Protein AF-A0AA88RKL0-F1 (afdb_monomer)

Sequence (104 aa):
MDALKVIVEILTGKVFNIQVDKDATVAELKREIEAQEDLPNNRLILMFEGSLLNGNEAPLFEYGVGEGSHVYLFFHVIDNESTENFLLYSQECILYQPLQPRDS

pLDDT: mean 80.59, std 19.41, range [39.56, 97.5]

Radius of gyration: 14.37 Å; Cα contacts (8 Å, |Δi|>4): 144; chains: 1; bounding box: 23×40×44 Å

Foldseek 3Di:
DDWAKEWEAEPVRDIDIFIDDQQDFPLVVLVSCCVVVVADSVFKWKDFPLDTSPDRGHGCVVVVRTHHGYIYIDGDDPDVPDPPVPVVVVSVVVVPPPPPPPDD

Secondary structure (DSSP, 8-state):
-PEEEEEEEETTS-EEEEEEETT-BHHHHHHHHHHHH---GGGEEEEETTEE---TTSBGGGGT--TT-EEEEEE----TT----HHHHHHHHHHTS-------

Nearest PDB structures (foldseek):
  4fjv-assembly1_B  TM=9.352E-01  e=5.215E-08  Homo sapiens
  4eew-assembly1_A  TM=9.234E-01  e=2.798E-07  Homo sapiens
  6mdh-assembly1_A  TM=9.113E-01  e=3.865E-07  Myotis davidii
  4dwf-assembly2_B  TM=8.938E-01  e=7.868E-07  Homo sapiens
  3kyd-assembly1_D  TM=8.359E-01  e=8.953E-07  Homo sapiens

Structure (mmCIF, N/CA/C/O backbone):
data_AF-A0AA88RKL0-F1
#
_entry.id   AF-A0AA88RKL0-F1
#
loop_
_atom_site.group_PDB
_atom_site.id
_atom_site.type_symbol
_atom_site.label_atom_id
_atom_site.label_alt_id
_atom_site.label_comp_id
_atom_site.label_asym_id
_atom_site.label_entity_id
_atom_site.label_seq_id
_atom_site.pdbx_PDB_ins_code
_atom_site.Cartn_x
_atom_site.Cartn_y
_atom_site.Cartn_z
_atom_site.occupancy
_atom_site.B_iso_or_equiv
_atom_site.auth_seq_id
_atom_site.auth_comp_id
_atom_site.auth_asym_id
_atom_site.auth_atom_id
_atom_site.pdbx_PDB_model_num
ATOM 1 N N . MET A 1 1 ? -5.072 -10.744 17.732 1.00 59.38 1 MET A N 1
ATOM 2 C CA . MET A 1 1 ? -4.242 -10.128 16.685 1.00 59.38 1 MET A CA 1
ATOM 3 C C . MET A 1 1 ? -5.032 -8.945 16.200 1.00 59.38 1 MET A C 1
ATOM 5 O O . MET A 1 1 ? -6.195 -9.120 15.854 1.00 59.38 1 MET A O 1
ATOM 9 N N . ASP A 1 2 ? -4.470 -7.755 16.349 1.00 86.00 2 ASP A N 1
ATOM 10 C CA . ASP A 1 2 ? -5.137 -6.548 15.890 1.00 86.00 2 ASP A CA 1
ATOM 11 C C . ASP A 1 2 ? -4.855 -6.404 14.395 1.00 86.00 2 ASP A C 1
ATOM 13 O O . ASP A 1 2 ? -3.691 -6.377 13.998 1.00 86.00 2 ASP A O 1
ATOM 17 N N . ALA A 1 3 ? -5.912 -6.321 13.592 1.00 91.06 3 ALA A N 1
ATOM 18 C CA . ALA A 1 3 ? -5.799 -6.091 12.160 1.00 91.06 3 ALA A CA 1
ATOM 19 C C . ALA A 1 3 ? -5.691 -4.588 11.872 1.00 91.06 3 ALA A C 1
ATOM 21 O O . ALA A 1 3 ? -6.355 -3.772 12.514 1.00 91.06 3 ALA A O 1
ATOM 22 N N . LEU A 1 4 ? -4.853 -4.255 10.901 1.00 95.19 4 LEU A N 1
ATOM 23 C CA . LEU A 1 4 ? -4.653 -2.942 10.318 1.00 95.19 4 LEU A CA 1
ATOM 24 C C . LEU A 1 4 ? -5.372 -2.893 8.972 1.00 95.19 4 LEU A C 1
ATOM 26 O O . LEU A 1 4 ? -5.077 -3.684 8.073 1.00 95.19 4 LEU A O 1
ATOM 30 N N . LYS A 1 5 ? -6.306 -1.956 8.815 1.00 96.88 5 LYS A N 1
ATOM 31 C CA . LYS A 1 5 ? -6.989 -1.727 7.543 1.00 96.88 5 LYS A CA 1
ATOM 32 C C . LYS A 1 5 ? -6.292 -0.621 6.760 1.00 96.88 5 LYS A C 1
ATOM 34 O O . LYS A 1 5 ? -6.243 0.521 7.208 1.00 96.88 5 LYS A O 1
ATOM 39 N N . VAL A 1 6 ? -5.846 -0.937 5.550 1.00 96.88 6 VAL A N 1
ATOM 40 C CA . VAL A 1 6 ? -5.235 0.014 4.612 1.00 96.88 6 VAL A CA 1
ATOM 41 C C . VAL A 1 6 ? -6.160 0.197 3.412 1.00 96.88 6 VAL A C 1
ATOM 43 O O . VAL A 1 6 ? -6.699 -0.775 2.879 1.00 96.88 6 VAL A O 1
ATOM 46 N N . ILE A 1 7 ? -6.368 1.443 2.992 1.00 97.50 7 ILE A N 1
ATOM 47 C CA . ILE A 1 7 ? -7.107 1.774 1.772 1.00 97.50 7 ILE A CA 1
ATOM 48 C C . ILE A 1 7 ? -6.092 1.862 0.635 1.00 97.50 7 ILE A C 1
ATOM 50 O O . ILE A 1 7 ? -5.103 2.580 0.751 1.00 97.50 7 ILE A O 1
ATOM 54 N N . VAL A 1 8 ? -6.327 1.131 -0.450 1.00 96.31 8 VAL A N 1
ATOM 55 C CA . VAL A 1 8 ? -5.450 1.098 -1.622 1.00 96.31 8 VAL A CA 1
ATOM 56 C C . VAL A 1 8 ? -6.210 1.625 -2.832 1.00 96.31 8 VAL A C 1
ATOM 58 O O . VAL A 1 8 ? -7.292 1.130 -3.151 1.00 96.31 8 VAL A O 1
ATOM 61 N N . GLU A 1 9 ? -5.634 2.613 -3.515 1.00 94.06 9 GLU A N 1
ATOM 62 C CA . GLU A 1 9 ? -6.168 3.168 -4.760 1.00 94.06 9 GLU A CA 1
ATOM 63 C C . GLU A 1 9 ? -5.223 2.886 -5.929 1.00 94.06 9 GLU A C 1
ATOM 65 O O . GLU A 1 9 ? -4.057 3.282 -5.920 1.00 94.06 9 GLU A O 1
ATOM 70 N N . ILE A 1 10 ? -5.740 2.215 -6.958 1.00 90.06 10 ILE A N 1
ATOM 71 C CA . ILE A 1 10 ? -5.059 2.038 -8.244 1.00 90.06 10 ILE A CA 1
ATOM 72 C C . ILE A 1 10 ? -5.283 3.286 -9.093 1.00 90.06 10 ILE A C 1
ATOM 74 O O . ILE A 1 10 ? -6.390 3.818 -9.114 1.00 90.06 10 ILE A O 1
ATOM 78 N N . LEU A 1 11 ? -4.296 3.681 -9.903 1.00 79.62 11 LEU A N 1
ATOM 79 C CA . LEU A 1 11 ? -4.423 4.809 -10.839 1.00 79.62 11 LEU A CA 1
ATOM 80 C C . LEU A 1 11 ? -5.626 4.763 -11.793 1.00 79.62 11 LEU A C 1
ATOM 82 O O . LEU A 1 11 ? -6.029 5.798 -12.315 1.00 79.62 11 LEU A O 1
ATOM 86 N N . THR A 1 12 ? -6.219 3.592 -12.030 1.00 80.00 12 THR A N 1
ATOM 87 C CA . THR A 1 12 ? -7.468 3.474 -12.795 1.00 80.00 12 THR A CA 1
ATOM 88 C C . THR A 1 12 ? -8.694 3.991 -12.023 1.00 80.00 12 THR A C 1
ATOM 90 O O . THR A 1 12 ? -9.812 3.879 -12.519 1.00 80.00 12 THR A O 1
ATOM 93 N N . GLY A 1 13 ? -8.510 4.506 -10.801 1.00 83.81 13 GLY A N 1
ATOM 94 C CA . GLY A 1 13 ? -9.555 4.980 -9.892 1.00 83.81 13 GLY A CA 1
ATOM 95 C C . GLY A 1 13 ? -10.229 3.868 -9.084 1.00 83.81 13 GLY A C 1
ATOM 96 O O . GLY A 1 13 ? -11.238 4.108 -8.422 1.00 83.81 13 GLY A O 1
ATOM 97 N N . LYS A 1 14 ? -9.717 2.630 -9.144 1.00 89.00 14 LYS A N 1
ATOM 98 C CA . LYS A 1 14 ? -10.250 1.521 -8.342 1.00 89.00 14 LYS A CA 1
ATOM 99 C C . LYS A 1 14 ? -9.721 1.641 -6.915 1.00 89.00 14 LYS A C 1
ATOM 101 O O . LYS A 1 14 ? -8.516 1.550 -6.704 1.00 89.00 14 LYS A O 1
ATOM 106 N N . VAL A 1 15 ? -10.631 1.766 -5.953 1.00 94.12 15 VAL A N 1
ATOM 107 C CA . VAL A 1 15 ? -10.322 1.793 -4.518 1.00 94.12 15 VAL A CA 1
ATOM 108 C C . VAL A 1 15 ? -10.768 0.486 -3.872 1.00 94.12 15 VAL A C 1
ATOM 110 O O . VAL A 1 15 ? -11.895 0.034 -4.082 1.00 94.12 15 VAL A O 1
ATOM 113 N N . PHE A 1 16 ? -9.904 -0.118 -3.064 1.00 95.44 16 PHE A N 1
ATOM 114 C CA . PHE A 1 16 ? -10.215 -1.308 -2.277 1.00 95.44 16 PHE A CA 1
ATOM 115 C C . PHE A 1 16 ? -9.523 -1.260 -0.914 1.00 95.44 16 PHE A C 1
ATOM 117 O O . PHE A 1 16 ? -8.679 -0.410 -0.652 1.00 95.44 16 PHE A O 1
ATOM 124 N N . ASN A 1 17 ? -9.926 -2.150 -0.008 1.00 96.75 17 ASN A N 1
ATOM 125 C CA . ASN A 1 17 ? -9.339 -2.237 1.325 1.00 96.75 17 ASN A CA 1
ATOM 126 C C . ASN A 1 17 ? -8.525 -3.523 1.433 1.00 96.75 17 ASN A C 1
ATOM 128 O O . ASN A 1 17 ? -8.979 -4.559 0.950 1.00 96.75 17 ASN A O 1
ATOM 132 N N . ILE A 1 18 ? -7.389 -3.447 2.116 1.00 97.12 18 ILE A N 1
ATOM 133 C CA . ILE A 1 18 ? -6.559 -4.586 2.499 1.00 97.12 18 ILE A CA 1
ATOM 134 C C . ILE A 1 18 ? -6.485 -4.637 4.025 1.00 97.12 18 ILE A C 1
ATOM 136 O O . ILE A 1 18 ? -6.389 -3.599 4.680 1.00 97.12 18 ILE A O 1
ATOM 140 N N . GLN A 1 19 ? -6.567 -5.840 4.590 1.00 96.56 19 GLN A N 1
ATOM 141 C CA . GLN A 1 19 ? -6.329 -6.075 6.011 1.00 96.56 19 GLN A CA 1
ATOM 142 C C . GLN A 1 19 ? -5.008 -6.818 6.168 1.00 96.56 19 GLN A C 1
ATOM 144 O O . GLN A 1 19 ? -4.811 -7.857 5.548 1.00 96.56 19 GLN A O 1
ATOM 149 N N . VAL A 1 20 ? -4.123 -6.277 6.994 1.00 96.06 20 VAL A N 1
ATOM 150 C CA . VAL A 1 20 ? -2.839 -6.884 7.370 1.00 96.06 20 VAL A CA 1
ATOM 151 C C . VAL A 1 20 ? -2.681 -6.842 8.885 1.00 96.06 20 VAL A C 1
ATOM 153 O O . VAL A 1 20 ? -3.478 -6.209 9.573 1.00 96.06 20 VAL A O 1
ATOM 156 N N . ASP A 1 21 ? -1.669 -7.505 9.428 1.00 96.06 21 ASP A N 1
ATOM 157 C CA . ASP A 1 21 ? -1.329 -7.349 10.842 1.00 96.06 21 ASP A CA 1
ATOM 158 C C . ASP A 1 21 ? -0.747 -5.949 11.124 1.00 96.06 21 ASP A C 1
ATOM 160 O O . ASP A 1 21 ? -0.208 -5.282 10.239 1.00 96.06 21 ASP A O 1
ATOM 164 N N . LYS A 1 22 ? -0.862 -5.464 12.367 1.00 93.75 22 LYS A N 1
ATOM 165 C CA . LYS A 1 22 ? -0.353 -4.129 12.754 1.00 93.75 22 LYS A CA 1
ATOM 166 C C . LYS A 1 22 ? 1.157 -3.948 12.573 1.00 93.75 22 LYS A C 1
ATOM 168 O O . LYS A 1 22 ? 1.611 -2.819 12.403 1.00 93.75 22 LYS A O 1
ATOM 173 N N . ASP A 1 23 ? 1.922 -5.025 12.658 1.00 94.81 23 ASP A N 1
ATOM 174 C CA . ASP A 1 23 ? 3.371 -5.077 12.464 1.00 94.81 23 ASP A CA 1
ATOM 175 C C . ASP A 1 23 ? 3.762 -5.553 11.059 1.00 94.81 23 ASP A C 1
ATOM 177 O O . ASP A 1 23 ? 4.942 -5.787 10.800 1.00 94.81 23 ASP A O 1
ATOM 181 N N . ALA A 1 24 ? 2.788 -5.650 10.147 1.00 95.94 24 ALA A N 1
ATOM 182 C CA . ALA A 1 24 ? 3.033 -6.110 8.796 1.00 95.94 24 ALA A CA 1
ATOM 183 C C . ALA A 1 24 ? 4.038 -5.226 8.051 1.00 95.94 24 ALA A C 1
ATOM 185 O O . ALA A 1 24 ? 4.135 -4.006 8.228 1.00 95.94 24 ALA A O 1
ATOM 186 N N . THR A 1 25 ? 4.765 -5.883 7.164 1.00 96.88 25 THR A N 1
ATOM 187 C CA . THR A 1 25 ? 5.784 -5.311 6.292 1.00 96.88 25 THR A CA 1
ATOM 188 C C . THR A 1 25 ? 5.209 -4.870 4.952 1.00 96.88 25 THR A C 1
ATOM 190 O O . THR A 1 25 ? 4.118 -5.271 4.533 1.00 96.88 25 THR A O 1
ATOM 193 N N . VAL A 1 26 ? 5.977 -4.062 4.221 1.00 96.00 26 VAL A N 1
ATOM 194 C CA . VAL A 1 26 ? 5.635 -3.689 2.840 1.00 96.00 26 VAL A CA 1
ATOM 195 C C . VAL A 1 26 ? 5.474 -4.928 1.947 1.00 96.00 26 VAL A C 1
ATOM 197 O O . VAL A 1 26 ? 4.590 -4.952 1.089 1.00 96.00 26 VAL A O 1
ATOM 200 N N . ALA A 1 27 ? 6.295 -5.967 2.137 1.00 95.94 27 ALA A N 1
ATOM 201 C CA . ALA A 1 27 ? 6.186 -7.214 1.380 1.00 95.94 27 ALA A CA 1
ATOM 202 C C . ALA A 1 27 ? 4.857 -7.940 1.629 1.00 95.94 27 ALA A C 1
ATOM 204 O O . ALA A 1 27 ? 4.247 -8.436 0.679 1.00 95.94 27 ALA A O 1
ATOM 205 N N . GLU A 1 28 ? 4.392 -7.977 2.878 1.00 96.38 28 GLU A N 1
ATOM 206 C CA . GLU A 1 28 ? 3.112 -8.591 3.239 1.00 96.38 28 GLU A CA 1
ATOM 207 C C . GLU A 1 28 ? 1.936 -7.820 2.650 1.00 96.38 28 GLU A C 1
ATOM 209 O O . GLU A 1 28 ? 1.074 -8.434 2.029 1.00 96.38 28 GLU A O 1
ATOM 214 N N . LEU A 1 29 ? 1.948 -6.485 2.714 1.00 96.06 29 LEU A N 1
ATOM 215 C CA . LEU A 1 29 ? 0.929 -5.669 2.049 1.00 96.06 29 LEU A CA 1
ATOM 216 C C . LEU A 1 29 ? 0.870 -5.950 0.539 1.00 96.06 29 LEU A C 1
ATOM 218 O O . LEU A 1 29 ? -0.211 -6.153 -0.010 1.00 96.06 29 LEU A O 1
ATOM 222 N N . LYS A 1 30 ? 2.022 -6.017 -0.139 1.00 94.88 30 LYS A N 1
ATOM 223 C CA . LYS A 1 30 ? 2.073 -6.361 -1.570 1.00 94.88 30 LYS A CA 1
ATOM 224 C C . LYS A 1 30 ? 1.558 -7.776 -1.854 1.00 94.88 30 LYS A C 1
ATOM 226 O O . LYS A 1 30 ? 0.933 -7.983 -2.888 1.00 94.88 30 LYS A O 1
ATOM 231 N N . ARG A 1 31 ? 1.805 -8.739 -0.960 1.00 95.88 31 ARG A N 1
ATOM 232 C CA . ARG A 1 31 ? 1.304 -10.117 -1.083 1.00 95.88 31 ARG A CA 1
ATOM 233 C C . ARG A 1 31 ? -0.218 -10.176 -0.959 1.00 95.88 31 ARG A C 1
ATOM 235 O O . ARG A 1 31 ? -0.857 -10.860 -1.748 1.00 95.88 31 ARG A 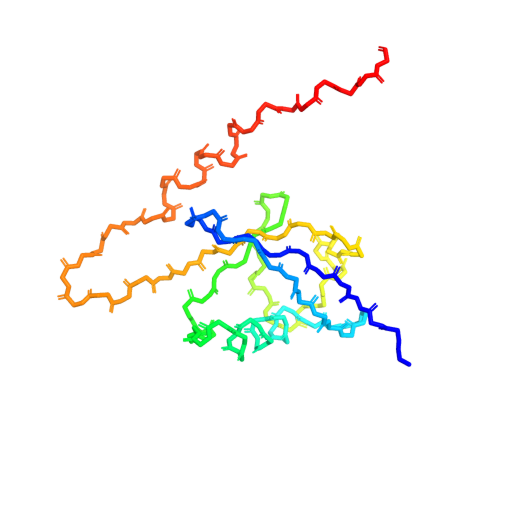O 1
ATOM 242 N N . GLU A 1 32 ? -0.802 -9.448 -0.009 1.00 96.00 32 GLU A N 1
ATOM 243 C CA . GLU A 1 32 ? -2.264 -9.384 0.125 1.00 96.00 32 GLU A CA 1
ATOM 244 C C . GLU A 1 32 ? -2.911 -8.696 -1.089 1.00 96.00 32 GLU A C 1
ATOM 246 O O . GLU A 1 32 ? -3.944 -9.145 -1.583 1.00 96.00 32 GLU A O 1
ATOM 251 N N . ILE A 1 33 ? -2.270 -7.655 -1.637 1.00 94.38 33 ILE A N 1
ATOM 252 C CA . ILE A 1 33 ? -2.707 -7.022 -2.891 1.00 94.38 33 ILE A CA 1
ATOM 253 C C . ILE A 1 33 ? -2.631 -8.010 -4.063 1.00 94.38 33 ILE A C 1
ATOM 255 O O . ILE A 1 33 ? -3.581 -8.100 -4.834 1.00 94.38 33 ILE A O 1
ATOM 259 N N . GLU A 1 34 ? -1.537 -8.763 -4.195 1.00 92.31 34 GLU A N 1
ATOM 260 C CA . GLU A 1 34 ? -1.379 -9.798 -5.226 1.00 92.31 34 GLU A CA 1
ATOM 261 C C . GLU A 1 34 ? -2.491 -10.848 -5.142 1.00 92.31 34 GLU A C 1
ATOM 263 O O . GLU A 1 34 ? -3.108 -11.166 -6.155 1.00 92.31 34 GLU A O 1
ATOM 268 N N . ALA A 1 35 ? -2.806 -11.330 -3.938 1.00 93.69 35 ALA A N 1
ATOM 269 C CA . ALA A 1 35 ? -3.866 -12.311 -3.729 1.00 93.69 35 ALA A CA 1
ATOM 270 C C . ALA A 1 35 ? -5.268 -11.772 -4.072 1.00 93.69 35 ALA A C 1
ATOM 272 O O . ALA A 1 35 ? -6.120 -12.531 -4.533 1.00 93.69 35 ALA A O 1
ATOM 273 N N . GLN A 1 36 ? -5.520 -10.481 -3.838 1.00 92.81 36 GLN A N 1
ATOM 274 C CA . GLN A 1 36 ? -6.835 -9.874 -4.049 1.00 92.81 36 GLN A CA 1
ATOM 275 C C . GLN A 1 36 ? -7.060 -9.381 -5.485 1.00 92.81 36 GLN A C 1
ATOM 277 O O . GLN A 1 36 ? -8.175 -9.470 -5.997 1.00 92.81 36 GLN A O 1
ATOM 282 N N . GLU A 1 37 ? -6.023 -8.843 -6.122 1.00 89.69 37 GLU A N 1
ATOM 283 C CA . GLU A 1 37 ? -6.111 -8.201 -7.438 1.00 89.69 37 GLU A CA 1
ATOM 284 C C . GLU A 1 37 ? -5.509 -9.049 -8.571 1.00 89.69 37 GLU A C 1
ATOM 286 O O . GLU A 1 37 ? -5.633 -8.664 -9.731 1.00 89.69 37 GLU A O 1
ATOM 291 N N . ASP A 1 38 ? -4.886 -10.193 -8.258 1.00 88.56 38 ASP A N 1
ATOM 292 C CA . ASP A 1 38 ? -4.191 -11.078 -9.212 1.00 88.56 38 ASP A CA 1
ATOM 293 C C . ASP A 1 38 ? -3.073 -10.349 -9.988 1.00 88.56 38 ASP A C 1
ATOM 295 O O . ASP A 1 38 ? -2.846 -10.545 -11.184 1.00 88.56 38 ASP A O 1
ATOM 299 N N . LEU A 1 39 ? -2.372 -9.447 -9.290 1.00 85.75 39 LEU A N 1
ATOM 300 C CA . LEU A 1 39 ? -1.267 -8.660 -9.832 1.00 85.75 39 LEU A CA 1
ATOM 301 C C . LEU A 1 39 ? 0.068 -9.135 -9.246 1.00 85.75 39 LEU A C 1
ATOM 303 O O . LEU A 1 39 ? 0.228 -9.123 -8.026 1.00 85.75 39 LEU A O 1
ATOM 307 N N . PRO A 1 40 ? 1.068 -9.476 -10.077 1.00 88.62 40 PRO A N 1
ATOM 308 C CA . PRO A 1 40 ? 2.328 -10.019 -9.585 1.00 88.62 40 PRO A CA 1
ATOM 309 C C . PRO A 1 40 ? 3.074 -9.001 -8.715 1.00 88.62 40 PRO A C 1
ATOM 311 O O . PRO A 1 40 ? 3.336 -7.871 -9.141 1.00 88.62 40 PRO A O 1
ATOM 314 N N . ASN A 1 41 ? 3.474 -9.428 -7.515 1.00 87.56 41 ASN A N 1
ATOM 315 C CA . ASN A 1 41 ? 4.078 -8.580 -6.477 1.00 87.56 41 ASN A CA 1
ATOM 316 C C . ASN A 1 41 ? 5.258 -7.728 -6.976 1.00 87.56 41 ASN A C 1
ATOM 318 O O . ASN A 1 41 ? 5.384 -6.551 -6.636 1.00 87.56 41 ASN A O 1
ATOM 322 N N . ASN A 1 42 ? 6.097 -8.297 -7.847 1.00 86.94 42 ASN A N 1
ATOM 323 C CA . ASN A 1 42 ? 7.280 -7.629 -8.392 1.00 86.94 42 ASN A CA 1
ATOM 324 C C . ASN A 1 42 ? 6.967 -6.438 -9.312 1.00 86.94 42 ASN A C 1
ATOM 326 O O . ASN A 1 42 ? 7.868 -5.657 -9.612 1.00 86.94 42 ASN A O 1
ATOM 330 N N . ARG A 1 43 ? 5.716 -6.298 -9.767 1.00 86.88 43 ARG A N 1
ATOM 331 C CA . ARG A 1 43 ? 5.261 -5.157 -10.565 1.00 86.88 43 ARG A CA 1
ATOM 332 C C . ARG A 1 43 ? 4.635 -4.066 -9.707 1.00 86.88 43 ARG A C 1
ATOM 334 O O . ARG A 1 43 ? 4.446 -2.979 -10.236 1.00 86.88 43 ARG A O 1
ATOM 341 N N . LEU A 1 44 ? 4.331 -4.332 -8.434 1.00 90.38 44 LEU A N 1
ATOM 342 C CA . LEU A 1 44 ? 3.649 -3.398 -7.539 1.00 90.38 44 LEU A CA 1
ATOM 343 C C . LEU A 1 44 ? 4.620 -2.358 -6.969 1.00 90.38 44 LEU A C 1
ATOM 345 O O . LEU A 1 44 ? 5.635 -2.682 -6.343 1.00 90.38 44 LEU A O 1
ATOM 349 N N . ILE A 1 45 ? 4.251 -1.092 -7.118 1.00 90.75 45 ILE A N 1
ATOM 350 C CA . ILE A 1 45 ? 4.922 0.061 -6.523 1.00 90.75 45 ILE A CA 1
ATOM 351 C C . ILE A 1 45 ? 3.892 0.768 -5.649 1.00 90.75 45 ILE A C 1
ATOM 353 O O . ILE A 1 45 ? 2.845 1.190 -6.130 1.00 90.75 45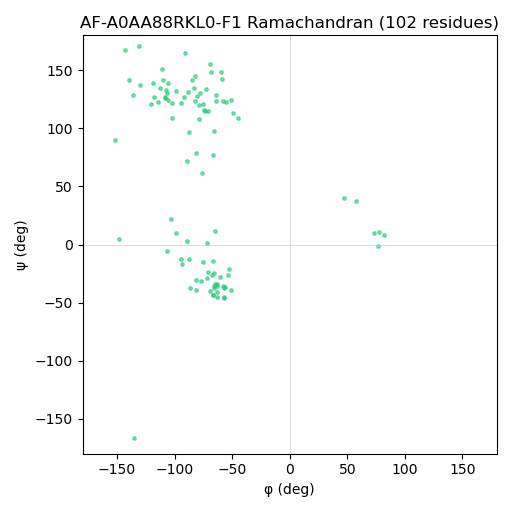 ILE A O 1
ATOM 357 N N . LEU A 1 46 ? 4.194 0.890 -4.360 1.00 93.38 46 LEU A N 1
ATOM 358 C CA . LEU A 1 46 ? 3.321 1.536 -3.387 1.00 93.38 46 LEU A CA 1
ATOM 359 C C . LEU A 1 46 ? 3.888 2.905 -3.012 1.00 93.38 46 LEU A C 1
ATOM 361 O O . LEU A 1 46 ? 5.099 3.041 -2.812 1.00 93.38 46 LEU A O 1
ATOM 365 N N . MET A 1 47 ? 3.014 3.901 -2.893 1.00 92.25 47 MET A N 1
ATOM 366 C CA . MET A 1 47 ? 3.361 5.248 -2.449 1.00 92.25 47 MET A 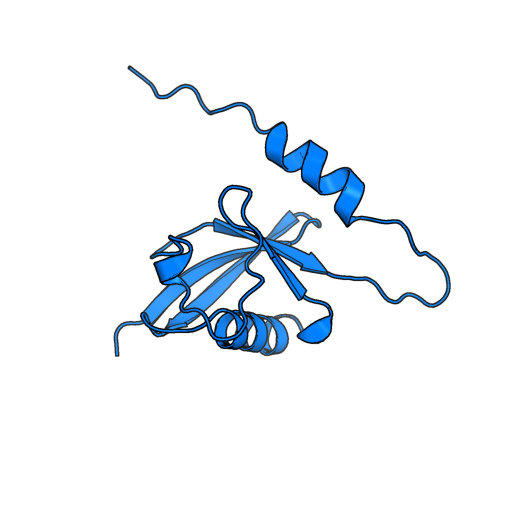CA 1
ATOM 367 C C . MET A 1 47 ? 2.418 5.714 -1.345 1.00 92.25 47 MET A C 1
ATOM 369 O O . MET A 1 47 ? 1.200 5.565 -1.448 1.00 92.25 47 MET A O 1
ATOM 373 N N . PHE A 1 48 ? 2.986 6.338 -0.321 1.00 93.31 48 PHE A N 1
ATOM 374 C CA . PHE A 1 48 ? 2.258 6.951 0.780 1.00 93.31 48 PHE A CA 1
ATOM 375 C C . PHE A 1 48 ? 2.863 8.323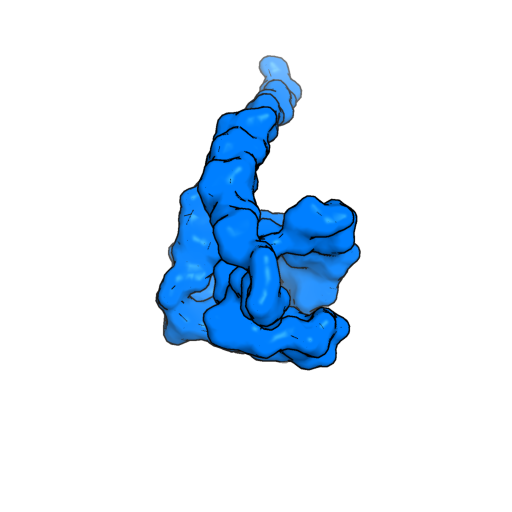 1.094 1.00 93.31 48 PHE A C 1
ATOM 377 O O . PHE A 1 48 ? 4.079 8.435 1.215 1.00 93.31 48 PHE A O 1
ATOM 384 N N . GLU A 1 49 ? 2.033 9.370 1.160 1.00 90.06 49 GLU A N 1
ATOM 385 C CA . GLU A 1 49 ? 2.455 10.761 1.438 1.00 90.06 49 GLU A CA 1
ATOM 386 C C . GLU A 1 49 ? 3.678 11.234 0.616 1.00 90.06 49 GLU A C 1
ATOM 388 O O . GLU A 1 49 ? 4.587 11.891 1.117 1.00 90.06 49 GLU A O 1
ATOM 393 N N . GLY A 1 50 ? 3.734 10.865 -0.670 1.00 85.12 50 GLY A N 1
ATOM 394 C CA . GLY A 1 50 ? 4.852 11.200 -1.566 1.00 85.12 50 GLY A CA 1
ATOM 395 C C . GLY A 1 50 ? 6.120 10.354 -1.371 1.00 85.12 50 GLY A C 1
ATOM 396 O O . GLY A 1 50 ? 7.080 10.512 -2.122 1.00 85.12 50 GLY A O 1
ATOM 397 N N . SER A 1 51 ? 6.124 9.426 -0.413 1.00 87.88 51 SER A N 1
ATOM 398 C CA . SER A 1 51 ? 7.215 8.482 -0.161 1.00 87.88 51 SER A CA 1
ATOM 399 C C . SER A 1 51 ? 6.925 7.120 -0.786 1.00 87.88 51 SER A C 1
ATOM 401 O O . SER A 1 51 ? 5.847 6.549 -0.618 1.00 87.88 51 SER A O 1
ATOM 403 N N . LEU A 1 52 ? 7.904 6.573 -1.506 1.00 91.31 52 LEU A N 1
ATOM 404 C CA . LEU A 1 52 ? 7.823 5.216 -2.046 1.00 91.31 52 LEU A CA 1
ATOM 405 C C . LEU A 1 52 ? 8.112 4.185 -0.952 1.00 91.31 52 LEU A C 1
ATOM 407 O O . LEU A 1 52 ? 9.146 4.257 -0.286 1.00 91.31 52 LEU A O 1
ATOM 411 N N . LEU A 1 53 ? 7.246 3.178 -0.831 1.00 92.94 53 LEU A N 1
ATOM 412 C CA . LEU A 1 53 ? 7.451 2.041 0.068 1.00 92.94 53 LEU A CA 1
ATOM 413 C C . LEU A 1 53 ? 8.389 1.029 -0.610 1.00 92.94 53 LEU A C 1
ATOM 415 O O . LEU A 1 53 ? 7.965 0.049 -1.228 1.00 92.94 53 LEU A O 1
ATOM 419 N N . ASN A 1 54 ? 9.685 1.329 -0.581 1.00 87.88 54 ASN A N 1
ATOM 420 C CA . ASN A 1 54 ? 10.733 0.576 -1.275 1.00 87.88 54 ASN A CA 1
ATOM 421 C C . ASN A 1 54 ? 11.4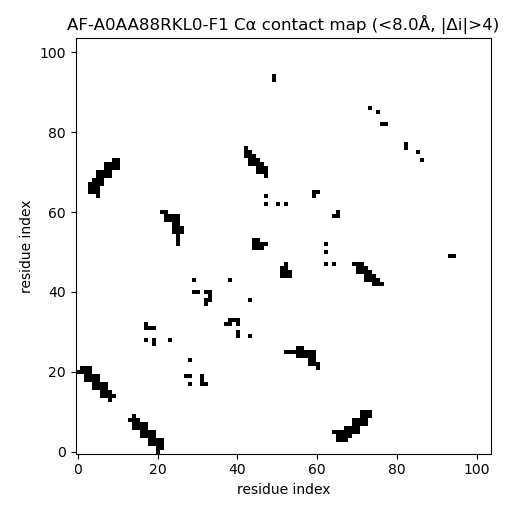03 -0.514 -0.416 1.00 87.88 54 ASN A C 1
ATOM 423 O O . ASN A 1 54 ? 12.047 -1.409 -0.963 1.00 87.88 54 ASN A O 1
ATOM 427 N N . GLY A 1 55 ? 11.258 -0.462 0.907 1.00 88.94 55 GLY A N 1
ATOM 428 C CA . GLY A 1 55 ? 11.818 -1.430 1.842 1.00 88.94 55 GLY A CA 1
ATOM 429 C C . GLY A 1 55 ? 10.869 -2.599 2.049 1.00 88.94 55 GLY A C 1
ATOM 430 O O . GLY A 1 55 ? 9.965 -2.509 2.866 1.00 88.94 55 GLY A O 1
ATOM 431 N N . ASN A 1 56 ? 11.081 -3.707 1.335 1.00 88.12 56 ASN A N 1
ATOM 432 C CA . ASN A 1 56 ? 10.222 -4.893 1.444 1.00 88.12 56 ASN A CA 1
ATOM 433 C C . ASN A 1 56 ? 10.124 -5.440 2.884 1.00 88.12 56 ASN A C 1
ATOM 435 O O . ASN A 1 56 ? 9.053 -5.885 3.280 1.00 88.12 56 ASN A O 1
ATOM 439 N N . GLU A 1 57 ? 11.215 -5.390 3.653 1.00 93.81 57 GLU A N 1
ATOM 440 C CA . GLU A 1 57 ? 11.271 -5.865 5.048 1.00 93.81 57 GLU A CA 1
ATOM 441 C C . GLU A 1 57 ? 10.870 -4.797 6.072 1.00 93.81 57 GLU A C 1
ATOM 443 O O . GLU A 1 57 ? 10.657 -5.119 7.238 1.00 93.81 57 GLU A O 1
ATOM 448 N N . ALA A 1 58 ? 10.777 -3.530 5.660 1.00 94.44 58 ALA A N 1
ATOM 449 C CA . ALA A 1 58 ? 10.431 -2.459 6.577 1.00 94.44 58 ALA A CA 1
ATOM 450 C C . ALA A 1 58 ? 8.937 -2.553 6.944 1.00 94.44 58 ALA A C 1
ATOM 452 O O . ALA A 1 58 ? 8.090 -2.763 6.061 1.00 94.44 58 ALA A O 1
ATOM 453 N N . PRO A 1 59 ? 8.594 -2.427 8.234 1.00 95.69 59 PRO A N 1
ATOM 454 C CA . PRO A 1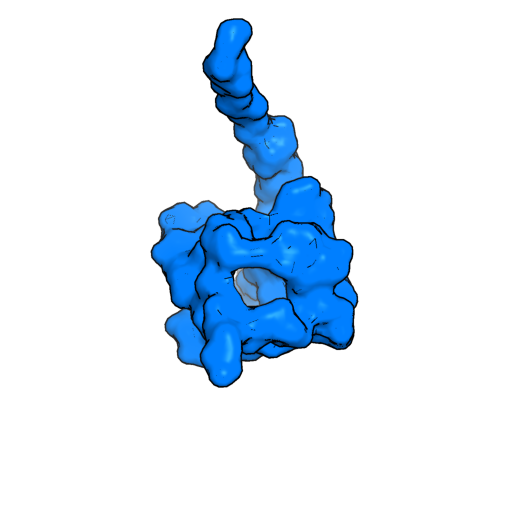 59 ? 7.215 -2.443 8.682 1.00 95.69 59 PRO A CA 1
ATOM 455 C C . PRO A 1 59 ? 6.470 -1.189 8.213 1.00 95.69 59 PRO A C 1
ATOM 457 O O . PRO A 1 59 ? 7.031 -0.099 8.098 1.00 95.69 59 PRO A O 1
ATOM 460 N N . LEU A 1 60 ? 5.171 -1.327 7.964 1.00 95.75 60 LEU A N 1
ATOM 461 C CA . LEU A 1 60 ? 4.328 -0.253 7.431 1.00 95.75 60 LEU A CA 1
ATOM 462 C C . LEU A 1 60 ? 4.324 0.999 8.322 1.00 95.75 60 LEU A C 1
ATOM 464 O O . LEU A 1 60 ? 4.347 2.125 7.817 1.00 95.75 60 LEU A O 1
ATOM 468 N N . PHE A 1 61 ? 4.375 0.814 9.643 1.00 94.56 61 PHE A N 1
ATOM 469 C CA . PHE A 1 61 ? 4.385 1.926 10.592 1.00 94.56 61 PHE A CA 1
ATOM 470 C C . PHE A 1 61 ? 5.652 2.793 10.496 1.00 94.56 61 PHE A C 1
ATOM 472 O O . PHE A 1 61 ? 5.589 3.972 10.841 1.00 94.56 61 PHE A O 1
ATOM 479 N N . GLU A 1 62 ? 6.785 2.264 10.012 1.00 94.19 62 GLU A N 1
ATOM 480 C CA . GLU A 1 62 ? 8.007 3.062 9.801 1.00 94.19 62 GLU A CA 1
ATOM 481 C C . GLU A 1 62 ? 7.829 4.097 8.687 1.00 94.19 62 GLU A C 1
ATOM 483 O O . GLU A 1 62 ? 8.452 5.157 8.720 1.00 94.19 62 GLU A O 1
ATOM 488 N N . TYR A 1 63 ? 6.925 3.830 7.745 1.00 94.00 63 TYR A N 1
ATOM 489 C CA . TYR A 1 63 ? 6.5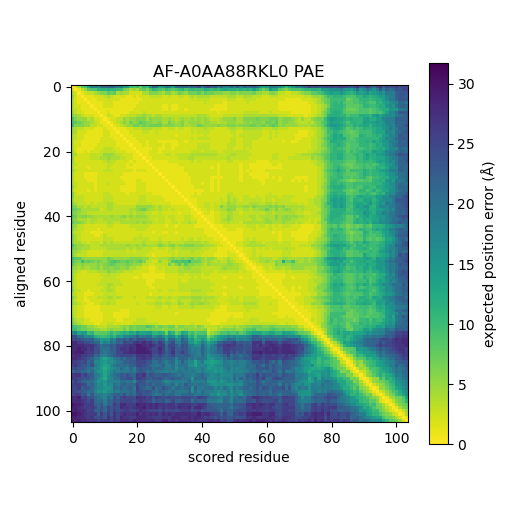23 4.776 6.708 1.00 94.00 63 TYR A CA 1
ATOM 490 C C . TYR A 1 63 ? 5.344 5.666 7.125 1.00 94.00 63 TYR A C 1
ATOM 492 O O . TYR A 1 63 ? 4.863 6.453 6.316 1.00 94.00 63 TYR A O 1
ATOM 500 N N . GLY A 1 64 ? 4.850 5.543 8.362 1.00 94.12 64 GLY A N 1
ATOM 501 C CA . GLY A 1 64 ? 3.668 6.267 8.836 1.00 94.12 64 GLY A CA 1
ATOM 502 C C . GLY A 1 64 ? 2.335 5.689 8.349 1.00 94.12 64 GLY A C 1
ATOM 503 O O . GLY A 1 64 ? 1.295 6.316 8.544 1.00 94.12 64 GLY A O 1
ATOM 504 N N . VAL A 1 65 ? 2.334 4.497 7.741 1.00 95.56 65 VAL A N 1
ATOM 505 C CA . VAL A 1 65 ? 1.101 3.818 7.326 1.00 95.56 65 VAL A CA 1
ATOM 506 C C . VAL A 1 65 ? 0.416 3.237 8.565 1.00 95.56 65 VAL A C 1
ATOM 508 O O . VAL A 1 65 ? 0.989 2.426 9.293 1.00 95.56 65 VAL A O 1
ATOM 511 N N . GLY A 1 66 ? -0.819 3.672 8.802 1.00 95.12 66 GLY A N 1
ATOM 512 C CA . GLY A 1 66 ? -1.646 3.319 9.947 1.00 95.12 66 GLY A CA 1
ATOM 513 C C . GLY A 1 66 ? -3.085 2.984 9.549 1.00 95.12 66 GLY A C 1
ATOM 514 O O . GLY A 1 66 ? -3.397 2.726 8.385 1.00 95.12 66 GLY A O 1
ATOM 515 N N . GLU A 1 67 ? -3.966 2.930 10.549 1.00 95.88 67 GLU A N 1
ATOM 516 C CA . GLU A 1 67 ? -5.363 2.533 10.359 1.00 95.88 67 GLU A CA 1
ATOM 517 C C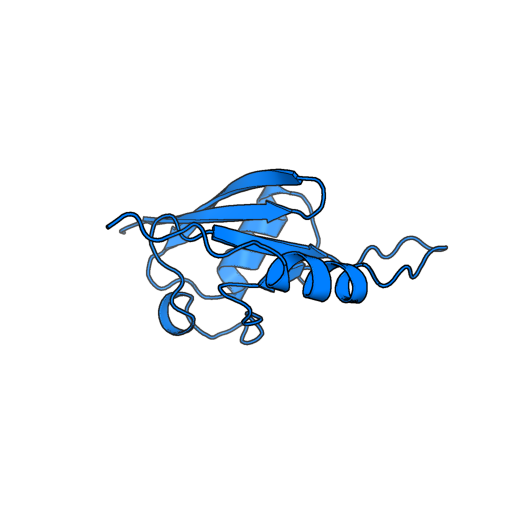 . GLU A 1 67 ? -6.088 3.535 9.459 1.00 95.88 67 GLU A C 1
ATOM 519 O O . GLU A 1 67 ? -6.140 4.731 9.747 1.00 95.88 67 GLU A O 1
ATOM 524 N N . GLY A 1 68 ? -6.657 3.039 8.364 1.00 94.56 68 GLY A N 1
ATOM 525 C CA . GLY A 1 68 ? -7.341 3.858 7.371 1.00 94.56 68 GLY A CA 1
ATOM 526 C C . GLY A 1 68 ? -6.410 4.692 6.488 1.00 94.56 68 GLY A C 1
ATOM 527 O O . GLY A 1 68 ? -6.911 5.534 5.743 1.00 94.56 68 GLY A O 1
ATOM 528 N N . SER A 1 69 ? -5.089 4.477 6.536 1.00 96.50 69 SER A N 1
ATOM 529 C CA . SER A 1 69 ? -4.151 5.153 5.636 1.00 96.50 69 SER A CA 1
ATOM 530 C C . SER A 1 69 ? -4.474 4.859 4.174 1.00 96.50 69 SER A C 1
ATOM 532 O O . SER A 1 69 ? -4.847 3.741 3.813 1.00 96.50 69 SER A O 1
ATOM 534 N N . HIS A 1 70 ? -4.296 5.881 3.337 1.00 96.19 70 HIS A N 1
ATOM 535 C CA . HIS A 1 70 ? -4.569 5.834 1.908 1.00 96.19 70 HIS A CA 1
ATOM 536 C C . HIS A 1 70 ? -3.269 5.674 1.114 1.00 96.19 70 HIS A C 1
ATOM 538 O O . HIS A 1 70 ? -2.458 6.597 1.048 1.00 96.19 70 HIS A O 1
ATOM 544 N N . VAL A 1 71 ? -3.061 4.494 0.535 1.00 95.31 71 VAL A N 1
ATOM 545 C CA . VAL A 1 71 ? -1.860 4.122 -0.220 1.00 95.31 71 VAL A CA 1
ATOM 546 C C . VAL A 1 71 ? -2.186 4.082 -1.707 1.00 95.31 71 VAL A C 1
ATOM 548 O O . VAL A 1 71 ? -3.140 3.437 -2.137 1.00 95.31 71 VAL A O 1
ATOM 551 N N . TYR A 1 72 ? -1.359 4.740 -2.510 1.00 93.56 72 TYR A N 1
ATOM 552 C CA . TYR A 1 72 ? -1.481 4.707 -3.961 1.00 93.56 72 TYR A CA 1
ATOM 553 C C . TYR A 1 72 ? -0.698 3.520 -4.527 1.00 93.56 72 TYR A C 1
ATOM 555 O O . TYR A 1 72 ? 0.474 3.323 -4.190 1.00 93.56 72 TYR A O 1
ATOM 563 N N . LEU A 1 73 ? -1.343 2.742 -5.397 1.00 92.00 73 LEU A N 1
ATOM 564 C CA . LEU A 1 73 ? -0.757 1.610 -6.102 1.00 92.00 73 LEU A CA 1
ATOM 565 C C . LEU A 1 73 ? -0.498 1.960 -7.570 1.00 92.00 73 LEU A C 1
ATOM 567 O O . LEU A 1 73 ? -1.406 2.277 -8.342 1.00 92.00 73 LEU A O 1
ATOM 571 N N . PHE A 1 74 ? 0.757 1.788 -7.964 1.00 88.69 74 PHE A N 1
ATOM 572 C CA . PHE A 1 74 ? 1.204 1.776 -9.348 1.00 88.69 74 PHE A CA 1
ATOM 573 C C . PHE A 1 74 ? 1.645 0.367 -9.703 1.00 88.69 74 PHE A C 1
ATOM 575 O O . PHE A 1 74 ? 2.133 -0.381 -8.854 1.00 88.69 74 PHE A O 1
ATOM 582 N N . PHE A 1 75 ? 1.523 0.009 -10.973 1.00 84.56 75 PHE A N 1
ATOM 583 C CA . PHE A 1 75 ? 2.053 -1.250 -11.454 1.00 84.56 75 PHE A CA 1
ATOM 584 C C . PHE A 1 75 ? 2.693 -1.079 -12.821 1.00 84.56 75 PHE A C 1
ATOM 586 O O . PHE A 1 75 ? 2.208 -0.330 -13.668 1.00 84.56 75 PHE A O 1
ATOM 593 N N . HIS A 1 76 ? 3.806 -1.775 -13.033 1.00 78.56 76 HIS A N 1
ATOM 594 C CA . HIS A 1 76 ? 4.373 -1.894 -14.367 1.00 78.56 76 HIS A CA 1
ATOM 595 C C . HIS A 1 76 ? 3.473 -2.794 -15.211 1.00 78.56 76 HIS A C 1
ATOM 597 O O . HIS A 1 76 ? 3.352 -3.990 -14.944 1.00 78.56 76 HIS A O 1
ATOM 603 N N . VAL A 1 77 ? 2.861 -2.237 -16.251 1.00 65.56 77 VAL A N 1
ATOM 604 C CA . VAL A 1 77 ? 2.184 -3.035 -17.271 1.00 65.56 77 VAL A CA 1
ATOM 605 C C . VAL A 1 77 ? 3.264 -3.578 -18.204 1.00 65.56 77 VAL A C 1
ATOM 607 O O . VAL A 1 77 ? 3.883 -2.820 -18.945 1.00 65.56 77 VAL A O 1
ATOM 610 N N . ILE A 1 78 ? 3.552 -4.881 -18.138 1.00 60.06 78 ILE A N 1
ATOM 611 C CA . ILE A 1 78 ? 4.343 -5.547 -19.183 1.00 60.06 78 ILE A CA 1
ATOM 612 C C . ILE A 1 78 ? 3.347 -6.033 -20.231 1.00 60.06 78 ILE A C 1
ATOM 614 O O . ILE A 1 78 ? 3.060 -7.225 -20.317 1.00 60.06 78 ILE A O 1
ATOM 618 N N . ASP A 1 79 ? 2.789 -5.088 -20.979 1.00 53.50 79 ASP A N 1
ATOM 619 C CA . ASP A 1 79 ? 2.186 -5.406 -22.263 1.00 53.50 7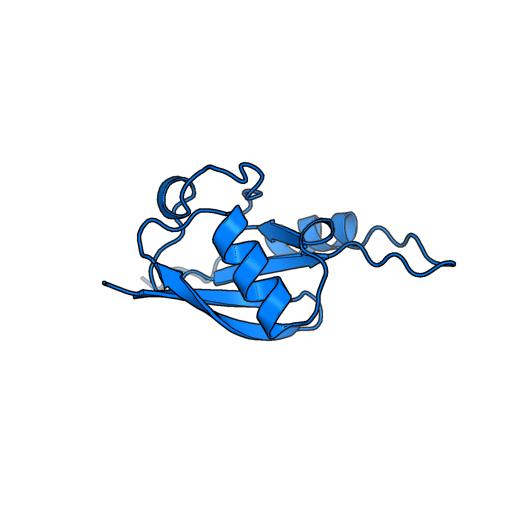9 ASP A CA 1
ATOM 620 C C . ASP A 1 79 ? 3.316 -5.441 -23.282 1.00 53.50 79 ASP A C 1
ATOM 622 O O . ASP A 1 79 ? 4.179 -4.563 -23.306 1.00 53.50 79 ASP A O 1
ATOM 626 N N . ASN A 1 80 ? 3.327 -6.466 -24.128 1.00 53.78 80 ASN A N 1
ATOM 627 C CA . ASN A 1 80 ? 4.388 -6.724 -25.101 1.00 53.78 80 ASN A CA 1
ATOM 628 C C . ASN A 1 80 ? 4.517 -5.633 -26.197 1.00 53.78 80 ASN A C 1
ATOM 630 O O . ASN A 1 80 ? 5.214 -5.869 -27.177 1.00 53.78 80 ASN A O 1
ATOM 634 N N . GLU A 1 81 ? 3.867 -4.465 -26.058 1.00 50.50 81 GLU A N 1
ATOM 635 C CA . GLU A 1 81 ? 3.895 -3.364 -27.035 1.00 50.50 81 GLU A CA 1
ATOM 636 C C . GLU A 1 81 ? 3.783 -1.920 -26.494 1.00 50.50 81 GLU A C 1
ATOM 638 O O . GLU A 1 81 ? 3.755 -1.001 -27.309 1.00 50.50 81 GLU A O 1
ATOM 643 N N . SER A 1 82 ? 3.748 -1.611 -25.191 1.00 50.81 82 SER A N 1
ATOM 644 C CA . SER A 1 82 ? 3.625 -0.188 -24.787 1.00 50.81 82 SER A CA 1
ATOM 645 C C . SER A 1 82 ? 4.253 0.139 -23.438 1.00 50.81 82 SER A C 1
ATOM 647 O O . SER A 1 82 ? 3.599 0.131 -22.400 1.00 50.81 82 SER A O 1
ATOM 649 N N . THR A 1 83 ? 5.532 0.513 -23.462 1.00 48.59 83 THR A N 1
ATOM 650 C CA . THR A 1 83 ? 6.217 1.164 -22.338 1.00 48.59 83 THR A CA 1
ATOM 651 C C . THR A 1 83 ? 5.801 2.636 -22.247 1.00 48.59 83 THR A C 1
ATOM 653 O O . THR A 1 83 ? 6.624 3.539 -22.392 1.00 48.59 83 THR A O 1
ATOM 656 N N . GLU A 1 84 ? 4.517 2.912 -22.023 1.00 48.50 84 GLU A N 1
ATOM 657 C CA . GLU A 1 84 ? 4.140 4.225 -21.508 1.00 48.50 84 GLU A CA 1
ATOM 658 C C . GLU A 1 84 ? 4.546 4.261 -20.032 1.00 48.50 84 GLU A C 1
ATOM 660 O O . GLU A 1 84 ? 4.071 3.476 -19.210 1.00 48.50 84 GLU A O 1
ATOM 665 N N . ASN A 1 85 ? 5.500 5.130 -19.692 1.00 46.97 85 ASN A N 1
ATOM 666 C CA . ASN A 1 85 ? 5.941 5.363 -18.319 1.00 46.97 85 ASN A CA 1
ATOM 667 C C . ASN A 1 85 ? 4.806 6.022 -17.512 1.00 46.97 85 ASN A C 1
ATOM 669 O O . ASN A 1 85 ? 4.851 7.217 -17.220 1.00 46.97 85 ASN A O 1
ATOM 673 N N . PHE A 1 86 ? 3.804 5.238 -17.108 1.00 55.03 86 PHE A N 1
ATOM 674 C CA . PHE A 1 86 ? 2.702 5.671 -16.239 1.00 55.03 86 PHE A CA 1
ATOM 675 C C . PHE A 1 86 ? 3.196 6.319 -14.933 1.00 55.03 86 PHE A C 1
ATOM 677 O O . PHE A 1 86 ? 2.523 7.179 -14.373 1.00 55.03 86 PHE A O 1
ATOM 684 N N . LEU A 1 87 ? 4.401 5.956 -14.480 1.00 50.78 87 LEU A N 1
ATOM 685 C CA . LEU A 1 87 ? 5.033 6.473 -13.264 1.00 50.78 87 LEU A CA 1
ATOM 686 C C . LEU A 1 87 ? 5.507 7.933 -13.364 1.00 50.78 87 LEU A C 1
ATOM 688 O O . LEU A 1 87 ? 5.667 8.578 -12.330 1.00 50.78 87 LEU A O 1
ATOM 692 N N . LEU A 1 88 ? 5.770 8.452 -14.570 1.00 47.59 88 LEU A N 1
ATOM 693 C CA . LEU A 1 88 ? 6.220 9.841 -14.748 1.00 47.59 88 LEU A CA 1
ATOM 694 C C . LEU A 1 88 ? 5.040 10.817 -14.727 1.00 47.59 88 LEU A C 1
ATOM 696 O O . LEU A 1 88 ? 5.130 11.863 -14.094 1.00 47.59 88 LEU A O 1
ATOM 700 N N . TYR A 1 89 ? 3.915 10.443 -15.340 1.00 48.59 89 TYR A N 1
ATOM 701 C CA . TYR A 1 89 ? 2.703 11.266 -15.330 1.00 48.59 89 TYR A CA 1
ATOM 702 C C . TYR A 1 89 ? 2.017 11.295 -13.958 1.00 48.59 89 TYR A C 1
ATOM 704 O O . TYR A 1 89 ? 1.395 12.290 -13.595 1.00 48.59 89 TYR A O 1
ATOM 712 N N . SER A 1 90 ? 2.150 10.235 -13.157 1.00 51.59 90 SER A N 1
ATOM 713 C CA . SER A 1 90 ? 1.478 10.168 -11.861 1.00 51.59 90 SER A CA 1
ATOM 714 C C . SER A 1 90 ? 2.182 10.919 -10.730 1.00 51.59 90 SER A C 1
ATOM 716 O O . SER A 1 90 ? 1.495 11.445 -9.857 1.00 51.59 90 SER A O 1
ATOM 718 N N . GLN A 1 91 ? 3.517 11.036 -10.739 1.00 48.94 91 GLN A N 1
ATOM 719 C CA . GLN A 1 91 ? 4.226 11.872 -9.757 1.00 48.94 91 GLN A CA 1
ATOM 720 C C . GLN A 1 91 ? 3.842 13.353 -9.881 1.00 48.94 91 GLN A C 1
ATOM 722 O O . GLN A 1 91 ? 3.726 14.034 -8.863 1.00 48.94 91 GLN A O 1
ATOM 727 N N . GLU A 1 92 ? 3.565 13.839 -11.096 1.00 48.72 92 GLU A N 1
ATOM 728 C CA . GLU A 1 92 ? 3.003 15.180 -11.281 1.00 48.72 92 GLU A CA 1
ATOM 729 C C . GLU A 1 92 ? 1.553 15.253 -10.772 1.00 48.72 92 GLU A C 1
ATOM 731 O O . GLU A 1 92 ? 1.202 16.205 -10.086 1.00 48.72 92 GLU A O 1
ATOM 736 N N . CYS A 1 93 ? 0.708 14.238 -10.979 1.00 47.03 93 CYS A N 1
ATOM 737 C CA . CYS A 1 93 ? -0.678 14.279 -10.488 1.00 47.03 93 CYS A CA 1
ATOM 738 C C . CYS A 1 93 ? -0.816 14.277 -8.952 1.00 47.03 93 CYS A C 1
ATOM 740 O O . CYS A 1 93 ? -1.711 14.939 -8.429 1.00 47.03 93 CYS A O 1
ATOM 742 N N . ILE A 1 94 ? 0.046 13.568 -8.217 1.00 50.94 94 ILE A N 1
ATOM 743 C CA . ILE A 1 94 ? -0.069 13.447 -6.747 1.00 50.94 94 ILE A CA 1
ATOM 744 C C . ILE A 1 94 ? 0.437 14.717 -6.046 1.00 50.94 94 ILE A C 1
ATOM 746 O O . ILE A 1 94 ? -0.102 15.112 -5.015 1.00 50.94 94 ILE A O 1
ATOM 750 N N . LEU A 1 95 ? 1.418 15.412 -6.637 1.00 48.41 95 LEU A N 1
ATOM 751 C CA . LEU A 1 95 ? 1.882 16.723 -6.161 1.00 48.41 95 LEU A CA 1
ATOM 752 C C . LEU A 1 95 ? 0.905 17.867 -6.495 1.00 48.41 95 LEU A C 1
ATOM 754 O O . LEU A 1 95 ? 1.004 18.944 -5.911 1.00 48.41 95 LEU A O 1
ATOM 758 N N . TYR A 1 96 ? -0.052 17.633 -7.398 1.00 46.34 96 TYR A N 1
ATOM 759 C CA . TYR A 1 96 ? -1.103 18.578 -7.785 1.00 46.34 96 TYR A CA 1
ATOM 760 C C . TYR A 1 96 ? -2.474 18.257 -7.163 1.00 46.34 96 TYR A C 1
ATOM 762 O O . TYR A 1 96 ? -3.499 18.739 -7.650 1.00 46.34 96 TYR A O 1
ATOM 770 N N . GLN A 1 97 ? -2.536 17.507 -6.057 1.00 46.97 97 GLN A N 1
ATOM 771 C CA . GLN A 1 97 ? -3.715 17.591 -5.195 1.00 46.97 97 GLN A CA 1
ATOM 772 C C . GLN A 1 97 ? -3.646 18.921 -4.428 1.00 46.97 97 GLN A C 1
ATOM 774 O O . GLN A 1 97 ? -2.708 19.119 -3.651 1.00 46.97 97 GLN A O 1
ATOM 779 N N . PRO A 1 98 ? -4.589 19.865 -4.631 1.00 39.56 98 PRO A N 1
ATOM 780 C CA . PRO A 1 98 ? -4.631 21.056 -3.801 1.00 39.56 98 PRO A CA 1
ATOM 781 C C . PRO A 1 98 ? -4.792 20.590 -2.356 1.00 39.56 98 PRO A C 1
ATOM 783 O O . PRO A 1 98 ? -5.735 19.858 -2.050 1.00 39.56 98 PRO A O 1
ATOM 786 N N . LEU A 1 99 ? -3.858 20.993 -1.487 1.00 46.34 99 LEU A N 1
ATOM 787 C CA . LEU A 1 99 ? -4.018 20.898 -0.039 1.00 46.34 99 LEU A CA 1
ATOM 788 C C . LEU A 1 99 ? -5.432 21.391 0.272 1.00 46.34 99 LEU A C 1
ATOM 790 O O . LEU A 1 99 ? -5.718 22.575 0.084 1.00 46.34 99 LEU A O 1
ATOM 794 N N . GLN A 1 100 ? -6.328 20.478 0.660 1.00 50.50 100 GLN A N 1
ATOM 795 C CA . GLN A 1 100 ? -7.658 20.854 1.126 1.00 50.50 100 GLN A CA 1
ATOM 796 C C . GLN A 1 100 ? -7.430 21.922 2.201 1.00 50.50 100 GLN A C 1
ATOM 798 O O . GLN A 1 100 ? -6.612 21.681 3.102 1.00 50.50 100 GLN A O 1
ATOM 803 N N . PRO A 1 101 ? -8.032 23.120 2.083 1.00 42.22 101 PRO A N 1
ATOM 804 C CA . PRO A 1 101 ? -7.834 24.150 3.083 1.00 42.22 101 PRO A CA 1
ATOM 805 C C . PRO A 1 101 ? -8.210 23.538 4.427 1.00 42.22 101 PRO A C 1
ATOM 807 O O . PRO A 1 101 ? -9.292 22.982 4.598 1.00 42.22 101 PRO A O 1
ATOM 810 N N . ARG A 1 102 ? -7.255 23.555 5.358 1.00 47.16 102 ARG A N 1
ATOM 811 C CA . ARG A 1 102 ? -7.499 23.141 6.731 1.00 47.16 102 ARG A CA 1
ATOM 812 C C . ARG A 1 102 ? -8.471 24.179 7.285 1.00 47.16 102 ARG A C 1
ATOM 814 O O . ARG A 1 102 ? -8.036 25.279 7.603 1.00 47.16 102 ARG A O 1
ATOM 821 N N . ASP A 1 103 ? -9.763 23.857 7.284 1.00 55.06 103 ASP A N 1
ATOM 822 C CA . ASP A 1 103 ? -10.819 24.728 7.797 1.00 55.06 103 ASP A CA 1
ATOM 823 C C . ASP A 1 103 ? -10.439 25.230 9.195 1.00 55.06 103 ASP A C 1
ATOM 825 O O . ASP A 1 103 ? -10.338 24.432 10.132 1.00 55.06 103 ASP A O 1
ATOM 829 N N . SER A 1 104 ? -10.187 26.538 9.317 1.00 48.66 104 SER A N 1
ATOM 830 C CA . SER A 1 104 ? -10.195 27.347 10.549 1.00 48.66 104 SER A CA 1
ATOM 831 C C . SER A 1 104 ? -10.113 28.832 10.200 1.00 48.66 104 SER A C 1
ATOM 833 O O . SER A 1 104 ? -9.073 29.247 9.641 1.00 48.66 104 SER A O 1
#

Organism: NCBI:txid112253

Mean predicted aligned error: 9.23 Å

InterPro domains:
  IPR000626 Ubiquitin-like domain [PF00240] (7-75)
  IPR000626 Ubiquitin-like domain [PS50053] (4-73)
  IPR000626 Ubiquitin-like domain [SM00213] (4-76)
  IPR029071 Ubiquitin-like domain superfamily [SSF54236] (3-80)

Solvent-accessible surface area (backbone atoms only — not comparable to full-atom values): 6316 Å² total; per-residue (Å²): 134,64,75,28,41,33,34,39,34,34,84,90,72,52,70,49,76,49,78,42,53,68,77,35,24,43,46,54,55,39,49,54,47,20,75,74,69,76,45,66,53,93,37,59,44,45,33,43,97,92,41,70,70,77,50,50,82,43,38,35,55,82,75,68,49,48,77,68,32,71,33,41,42,47,65,68,69,87,52,101,82,55,91,69,66,64,72,65,63,44,60,55,53,65,73,62,56,74,77,73,77,78,88,125